Protein AF-A0AA94EXR9-F1 (afdb_monomer_lite)

Foldseek 3Di:
DDWWFQAKDWDDAAWDPVPADPLAETEHEAPIKTWIATDIDPPHDVVLLQAWKWKFKAFPVRPDTPDIDIDGNVDIDIDHHHPVQAPGKIKIAIGRVNDDDPDPPRSHIYIYHYHDDDD

Sequence (119 aa):
MSAGIKKIHYAKGPIFKEKSIPNEMVVIAPDDFILFSIEWLETTLEKEKQRNVVWIWQEDNRKTILKKTVLNSAMLYGIKIPKKLCGFTYFLEASLSGNRNYSKKNYTGLYIRGYCPLV

pLDDT: mean 83.48, std 12.07, range [44.62, 94.19]

Organism: NCBI:txid996

Radius of gyration: 14.23 Å; chains: 1; bounding box: 34×28×40 Å

Structure (mmCIF, N/CA/C/O backbone):
data_AF-A0AA94EXR9-F1
#
_entry.id   AF-A0AA94EXR9-F1
#
loop_
_atom_site.group_PDB
_atom_site.id
_atom_site.type_symbol
_atom_site.label_atom_id
_atom_site.label_alt_id
_atom_site.label_comp_id
_atom_site.label_asym_id
_atom_site.label_entity_id
_atom_site.label_seq_id
_atom_site.pdbx_PDB_ins_code
_atom_site.Cartn_x
_atom_site.Cartn_y
_atom_site.Cartn_z
_atom_site.occupancy
_atom_site.B_iso_or_equiv
_atom_site.auth_seq_id
_atom_site.auth_comp_id
_atom_site.auth_asym_id
_atom_site.auth_atom_id
_atom_site.pdbx_PDB_model_num
ATOM 1 N N . MET A 1 1 ? -11.522 11.559 20.971 1.00 47.25 1 MET A N 1
ATOM 2 C CA . MET A 1 1 ? -10.388 10.652 20.687 1.00 47.25 1 MET A CA 1
ATOM 3 C C . MET A 1 1 ? -10.276 10.493 19.184 1.00 47.25 1 MET A C 1
ATOM 5 O O . MET A 1 1 ? -11.283 10.202 18.551 1.00 47.25 1 MET A O 1
ATOM 9 N N . SER A 1 2 ? -9.100 10.741 18.612 1.00 59.12 2 SER A N 1
ATOM 10 C CA . SER A 1 2 ? -8.879 10.598 17.171 1.00 59.12 2 SER A CA 1
ATOM 11 C C . SER A 1 2 ? -8.783 9.110 16.826 1.00 59.12 2 SER A C 1
ATOM 13 O O . SER A 1 2 ? -7.816 8.450 17.198 1.00 59.12 2 SER A O 1
ATOM 15 N N . ALA A 1 3 ? -9.811 8.569 16.176 1.00 67.06 3 ALA A N 1
ATOM 16 C CA . ALA A 1 3 ? -9.786 7.237 15.577 1.00 67.06 3 ALA A CA 1
ATOM 17 C C . ALA A 1 3 ? -9.347 7.369 14.115 1.00 67.06 3 ALA A C 1
ATOM 19 O O . ALA A 1 3 ? -9.807 8.277 13.417 1.00 67.06 3 ALA A O 1
ATOM 20 N N . GLY A 1 4 ? -8.450 6.502 13.648 1.00 78.81 4 GLY A N 1
ATOM 21 C CA . GLY A 1 4 ? -7.930 6.649 12.295 1.00 78.81 4 GLY A CA 1
ATOM 22 C C . GLY A 1 4 ? -6.872 5.638 11.887 1.00 78.81 4 GLY A C 1
ATOM 23 O O . GLY A 1 4 ? -6.282 4.927 12.703 1.00 78.81 4 GLY A O 1
ATOM 24 N N . ILE A 1 5 ? -6.623 5.617 10.582 1.00 84.06 5 ILE A N 1
ATOM 25 C CA . ILE A 1 5 ? -5.494 4.908 9.989 1.00 84.06 5 ILE A CA 1
ATOM 26 C C . ILE A 1 5 ? -4.229 5.693 10.337 1.00 84.06 5 ILE A C 1
ATOM 28 O O . ILE A 1 5 ? -4.172 6.903 10.129 1.00 84.06 5 ILE A O 1
ATOM 32 N N . LYS A 1 6 ? -3.225 5.003 10.875 1.00 84.50 6 LYS A N 1
ATOM 33 C CA . LYS A 1 6 ? -1.914 5.574 11.190 1.00 84.50 6 LYS A CA 1
ATOM 34 C C . LYS A 1 6 ? -1.052 5.640 9.935 1.00 84.50 6 LYS A C 1
ATOM 36 O O . LYS A 1 6 ? -0.530 6.702 9.614 1.00 84.50 6 LYS A O 1
ATOM 41 N N . LYS A 1 7 ? -0.922 4.515 9.222 1.00 87.31 7 LYS A N 1
ATOM 42 C CA . LYS A 1 7 ? -0.147 4.398 7.974 1.00 87.31 7 LYS A CA 1
ATOM 43 C C . LYS A 1 7 ? -0.480 3.118 7.205 1.00 87.31 7 LYS A C 1
ATOM 45 O O . LYS A 1 7 ? -1.148 2.229 7.728 1.00 87.31 7 LYS A O 1
ATOM 50 N N . ILE A 1 8 ? 0.020 3.026 5.976 1.00 90.12 8 ILE A N 1
ATOM 51 C CA . ILE A 1 8 ? 0.006 1.800 5.169 1.00 90.12 8 ILE A CA 1
ATOM 52 C C . ILE A 1 8 ? 1.303 1.031 5.423 1.00 90.12 8 ILE A C 1
ATOM 54 O O . ILE A 1 8 ? 2.382 1.622 5.481 1.00 90.12 8 ILE A O 1
ATOM 58 N N . HIS A 1 9 ? 1.199 -0.287 5.547 1.00 89.06 9 HIS A N 1
ATOM 59 C CA . HIS A 1 9 ? 2.329 -1.184 5.723 1.00 89.06 9 HIS A CA 1
ATOM 60 C C . HIS A 1 9 ? 2.383 -2.218 4.594 1.00 89.06 9 HIS A C 1
ATOM 62 O O . HIS A 1 9 ? 1.359 -2.716 4.126 1.00 89.06 9 HIS A O 1
ATOM 68 N N . TYR A 1 10 ? 3.594 -2.544 4.145 1.00 90.69 10 TYR A N 1
ATOM 69 C CA . TYR A 1 10 ? 3.812 -3.674 3.246 1.00 90.69 10 TYR A CA 1
ATOM 70 C C . TYR A 1 10 ? 3.594 -4.976 4.027 1.00 90.69 10 TYR A C 1
ATOM 72 O O . TYR A 1 10 ? 4.211 -5.178 5.066 1.00 90.69 10 TYR A O 1
ATOM 80 N N . ALA A 1 11 ? 2.734 -5.860 3.525 1.00 91.31 11 ALA A N 1
ATOM 81 C CA . ALA A 1 11 ? 2.443 -7.134 4.173 1.00 91.31 11 ALA A CA 1
ATOM 82 C C . ALA A 1 11 ? 3.228 -8.291 3.537 1.00 91.31 11 ALA A C 1
ATOM 84 O O . ALA A 1 11 ? 3.896 -9.047 4.242 1.00 91.31 11 ALA A O 1
ATOM 85 N N . LYS A 1 12 ? 3.143 -8.459 2.209 1.00 92.75 12 LYS A N 1
ATOM 86 C CA . LYS A 1 12 ? 3.725 -9.620 1.510 1.00 92.75 12 LYS A CA 1
ATOM 87 C C . LYS A 1 12 ? 3.988 -9.346 0.028 1.00 92.75 12 LYS A C 1
ATOM 89 O O . LYS A 1 12 ? 3.226 -8.623 -0.602 1.00 92.75 12 LYS A O 1
ATOM 94 N N . GLY A 1 13 ? 5.015 -9.981 -0.536 1.00 90.88 13 GLY A N 1
ATOM 95 C CA . GLY A 1 13 ? 5.341 -9.971 -1.965 1.00 90.88 13 GLY A CA 1
ATOM 96 C C . GLY A 1 13 ? 6.804 -9.594 -2.259 1.00 90.88 13 GLY A C 1
ATOM 97 O O . GLY A 1 13 ? 7.530 -9.159 -1.369 1.00 90.88 13 GLY A O 1
ATOM 98 N N . PRO A 1 14 ? 7.281 -9.771 -3.495 1.00 90.38 14 PRO A N 1
ATOM 99 C CA . PRO A 1 14 ? 8.649 -9.407 -3.862 1.00 90.38 14 PRO A CA 1
ATOM 100 C C . PRO A 1 14 ? 8.862 -7.884 -3.898 1.00 90.38 14 PRO A C 1
ATOM 102 O O . PRO A 1 14 ? 8.290 -7.165 -4.720 1.00 90.38 14 PRO A O 1
ATOM 105 N N . ILE A 1 15 ? 9.732 -7.391 -3.012 1.00 91.31 15 ILE A N 1
ATOM 106 C CA . ILE A 1 15 ? 10.124 -5.978 -2.938 1.00 91.31 15 ILE A CA 1
ATOM 107 C C . ILE A 1 15 ? 11.643 -5.817 -2.964 1.00 91.31 15 ILE A C 1
ATOM 109 O O . ILE A 1 15 ? 12.386 -6.643 -2.432 1.00 91.31 15 ILE A O 1
ATOM 113 N N . PHE A 1 16 ? 12.104 -4.698 -3.513 1.00 90.88 16 PHE A N 1
ATOM 114 C CA . PHE A 1 16 ? 13.500 -4.280 -3.470 1.00 90.88 16 PHE A CA 1
ATOM 115 C C . PHE A 1 16 ? 13.730 -3.430 -2.221 1.00 90.88 16 PHE A C 1
ATOM 117 O O . PHE A 1 16 ? 13.635 -2.200 -2.260 1.00 90.88 16 PHE A O 1
ATOM 124 N N . LYS A 1 17 ? 14.018 -4.090 -1.092 1.00 86.44 17 LYS A N 1
ATOM 125 C CA . LYS A 1 17 ? 14.221 -3.420 0.207 1.00 86.44 17 LYS A CA 1
ATOM 126 C C . LYS A 1 17 ? 15.315 -2.352 0.150 1.00 86.44 17 LYS A C 1
ATOM 128 O O . LYS A 1 17 ? 15.111 -1.265 0.664 1.00 86.44 17 LYS A O 1
ATOM 133 N N . GLU A 1 18 ? 16.412 -2.632 -0.547 1.00 89.06 18 GLU A N 1
ATOM 134 C CA . GLU A 1 18 ? 17.564 -1.727 -0.698 1.00 89.06 18 GLU A CA 1
ATOM 135 C C . GLU A 1 18 ? 17.228 -0.410 -1.412 1.00 89.06 18 GLU A C 1
ATOM 137 O O . GLU A 1 18 ? 17.896 0.598 -1.210 1.00 89.06 18 GLU A O 1
ATOM 142 N N . LYS A 1 19 ? 16.190 -0.410 -2.257 1.00 88.00 19 LYS A N 1
ATOM 143 C CA . LYS A 1 19 ? 15.719 0.780 -2.984 1.00 88.00 19 LYS A CA 1
ATOM 144 C C . LYS A 1 19 ? 14.484 1.412 -2.339 1.00 88.00 19 LYS A C 1
ATOM 146 O O . LYS A 1 19 ? 14.019 2.449 -2.806 1.00 88.00 19 LYS A O 1
ATOM 151 N N . SER A 1 20 ? 13.928 0.773 -1.313 1.00 90.12 20 SER A N 1
ATOM 152 C CA . SER A 1 20 ? 12.734 1.232 -0.610 1.00 90.12 20 SER A CA 1
ATOM 153 C C . SER A 1 20 ? 13.120 2.170 0.531 1.00 90.12 20 SER A C 1
ATOM 155 O O . SER A 1 20 ? 14.114 1.951 1.216 1.00 90.12 20 SER A O 1
ATOM 157 N N . ILE A 1 21 ? 12.303 3.194 0.761 1.00 88.19 21 ILE A N 1
ATOM 158 C CA . ILE A 1 21 ? 12.457 4.136 1.868 1.00 88.19 21 ILE A CA 1
ATOM 159 C C . ILE A 1 21 ? 11.407 3.785 2.932 1.00 88.19 21 ILE A C 1
ATOM 161 O O . ILE A 1 21 ? 10.204 3.843 2.645 1.00 88.19 21 ILE A O 1
ATOM 165 N N . PRO A 1 22 ? 11.818 3.407 4.155 1.00 83.19 22 PRO A N 1
ATOM 166 C CA . PRO A 1 22 ? 10.893 3.007 5.209 1.00 83.19 22 PRO A CA 1
ATOM 167 C C . PRO A 1 22 ? 9.788 4.041 5.456 1.00 83.19 22 PRO A C 1
ATOM 169 O O . PRO A 1 22 ? 10.063 5.212 5.685 1.00 83.19 22 PRO A O 1
ATOM 172 N N . ASN A 1 23 ? 8.532 3.583 5.465 1.00 79.06 23 ASN A N 1
ATOM 173 C CA . ASN A 1 23 ? 7.322 4.398 5.678 1.00 79.06 23 ASN A CA 1
ATOM 174 C C . ASN A 1 23 ? 7.066 5.517 4.648 1.00 79.06 23 ASN A C 1
ATOM 176 O O . ASN A 1 23 ? 6.134 6.292 4.841 1.00 79.06 23 ASN A O 1
ATOM 180 N N . GLU A 1 24 ? 7.839 5.594 3.565 1.00 85.69 24 GLU A N 1
ATOM 181 C CA . GLU A 1 24 ? 7.689 6.638 2.547 1.00 85.69 24 GLU A CA 1
ATOM 182 C C . GLU A 1 24 ? 7.488 6.044 1.154 1.00 85.69 24 GLU A C 1
ATOM 184 O O . GLU A 1 24 ? 6.521 6.386 0.471 1.00 85.69 24 GLU A O 1
ATOM 189 N N . MET A 1 25 ? 8.358 5.115 0.747 1.00 90.31 25 MET A N 1
ATOM 190 C CA . MET A 1 25 ? 8.337 4.527 -0.588 1.00 90.31 25 MET A CA 1
ATOM 191 C C . MET A 1 25 ? 8.676 3.039 -0.559 1.00 90.31 25 MET A C 1
ATOM 193 O O . MET A 1 25 ? 9.700 2.632 -0.021 1.00 90.31 25 MET A O 1
ATOM 197 N N . VAL A 1 26 ? 7.867 2.222 -1.227 1.00 92.31 26 VAL A N 1
ATOM 198 C CA . VAL A 1 26 ? 8.160 0.806 -1.460 1.00 92.31 26 VAL A CA 1
ATOM 199 C C . VAL A 1 26 ? 8.435 0.582 -2.938 1.00 92.31 26 VAL A C 1
ATOM 201 O O . VAL A 1 26 ? 7.635 0.936 -3.806 1.00 92.31 26 VAL A O 1
ATOM 204 N N . VAL A 1 27 ? 9.583 -0.025 -3.223 1.00 92.81 27 VAL A N 1
ATOM 205 C CA . VAL A 1 27 ? 9.971 -0.415 -4.575 1.00 92.81 27 VAL A CA 1
ATOM 206 C C . VAL A 1 27 ? 9.624 -1.881 -4.772 1.00 92.81 27 VAL A C 1
ATOM 208 O O . VAL A 1 27 ? 10.142 -2.746 -4.067 1.00 92.81 27 VAL A O 1
ATOM 211 N N . ILE A 1 28 ? 8.734 -2.157 -5.718 1.00 91.62 28 ILE A N 1
ATOM 212 C CA . ILE A 1 28 ? 8.178 -3.490 -5.944 1.00 91.62 28 ILE A CA 1
ATOM 213 C C . ILE A 1 28 ? 8.703 -4.121 -7.231 1.00 91.62 28 ILE A C 1
ATOM 215 O O . ILE A 1 28 ? 9.031 -3.414 -8.190 1.00 91.62 28 ILE A O 1
ATOM 219 N N . ALA A 1 29 ? 8.756 -5.453 -7.249 1.00 88.81 29 ALA A N 1
ATOM 220 C CA . ALA A 1 29 ? 8.993 -6.201 -8.475 1.00 88.81 29 ALA A CA 1
ATOM 221 C C . ALA A 1 29 ? 7.766 -6.150 -9.402 1.00 88.81 29 ALA A C 1
ATOM 223 O O . ALA A 1 29 ? 6.629 -6.063 -8.925 1.00 88.81 29 ALA A O 1
ATOM 224 N N . PRO A 1 30 ? 7.977 -6.154 -10.727 1.00 88.19 30 PRO A N 1
ATOM 225 C CA . PRO A 1 30 ? 6.890 -6.151 -11.691 1.00 88.19 30 PRO A CA 1
ATOM 226 C C . PRO A 1 30 ? 6.221 -7.523 -11.797 1.00 88.19 30 PRO A C 1
ATOM 228 O O . PRO A 1 30 ? 6.804 -8.540 -11.448 1.00 88.19 30 PRO A O 1
ATOM 231 N N . ASP A 1 31 ? 5.017 -7.544 -12.366 1.00 88.56 31 ASP A N 1
ATOM 232 C CA . ASP A 1 31 ? 4.205 -8.731 -12.674 1.00 88.56 31 ASP A CA 1
ATOM 233 C C . ASP A 1 31 ? 3.745 -9.582 -11.474 1.00 88.56 31 ASP A C 1
ATOM 235 O O . ASP A 1 31 ? 2.849 -10.417 -11.639 1.00 88.56 31 ASP A O 1
ATOM 239 N N . ASP A 1 32 ? 4.236 -9.304 -10.271 1.00 88.81 32 ASP A N 1
ATOM 240 C CA . ASP A 1 32 ? 3.824 -9.948 -9.029 1.00 88.81 32 ASP A CA 1
ATOM 241 C C . ASP A 1 32 ? 2.796 -9.128 -8.243 1.00 88.81 32 ASP A C 1
ATOM 243 O O . ASP A 1 32 ? 2.734 -7.898 -8.319 1.00 88.81 32 ASP A O 1
ATOM 247 N N . PHE A 1 33 ? 1.966 -9.830 -7.468 1.00 90.62 33 PHE A N 1
ATOM 248 C CA . PHE A 1 33 ? 1.043 -9.197 -6.532 1.00 90.62 33 PHE A CA 1
ATOM 249 C C . PHE A 1 33 ? 1.745 -8.881 -5.216 1.00 90.62 33 PHE A C 1
ATOM 251 O O . PHE A 1 33 ? 2.232 -9.772 -4.519 1.00 90.62 33 PHE A O 1
ATOM 258 N N . ILE A 1 34 ? 1.716 -7.604 -4.853 1.00 92.88 34 ILE A N 1
ATOM 259 C CA . ILE A 1 34 ? 2.194 -7.100 -3.572 1.00 92.88 34 ILE A CA 1
ATOM 260 C C . ILE A 1 34 ? 1.000 -6.723 -2.719 1.00 92.88 34 ILE A C 1
ATOM 262 O O . ILE A 1 34 ? 0.116 -5.985 -3.154 1.00 92.88 34 ILE A O 1
ATOM 266 N N . LEU A 1 35 ? 0.980 -7.247 -1.504 1.00 94.19 35 LEU A N 1
ATOM 267 C CA . LEU A 1 35 ? -0.096 -7.080 -0.548 1.00 94.19 35 LEU A CA 1
ATOM 268 C C . LEU A 1 35 ? 0.280 -6.024 0.486 1.00 94.19 35 LEU A C 1
ATOM 270 O O . LEU A 1 35 ? 1.378 -6.048 1.047 1.00 94.19 35 LEU A O 1
ATOM 274 N N . PHE A 1 36 ? -0.669 -5.141 0.768 1.00 93.25 36 PHE A N 1
ATOM 275 C CA . PHE A 1 36 ? -0.558 -4.062 1.738 1.00 93.25 36 PHE A CA 1
ATOM 276 C C . PHE A 1 36 ? -1.648 -4.186 2.798 1.00 93.25 36 PHE A C 1
ATOM 278 O O . PHE A 1 36 ? -2.777 -4.586 2.510 1.00 93.25 36 PHE A O 1
ATOM 285 N N . SER A 1 37 ? -1.299 -3.821 4.024 1.00 92.25 37 SER A N 1
ATOM 286 C CA . SER A 1 37 ? -2.210 -3.699 5.157 1.00 92.25 37 SER A CA 1
ATOM 287 C C . SER A 1 37 ? -2.190 -2.270 5.691 1.00 92.25 37 SER A C 1
ATOM 289 O O . SER A 1 37 ? -1.367 -1.442 5.292 1.00 92.25 37 SER A O 1
ATOM 291 N N . ILE A 1 38 ? -3.115 -1.963 6.592 1.00 90.06 38 ILE A N 1
ATOM 292 C CA . ILE A 1 38 ? -3.113 -0.705 7.334 1.00 90.06 38 ILE A CA 1
ATOM 293 C C . ILE A 1 38 ? -2.677 -0.941 8.775 1.00 90.06 38 ILE A C 1
ATOM 295 O O . ILE A 1 38 ? -3.015 -1.950 9.390 1.00 90.06 38 ILE A O 1
ATOM 299 N N . GLU A 1 39 ? -1.953 0.024 9.322 1.00 87.25 39 GLU A N 1
ATOM 300 C CA . GLU A 1 39 ? -1.699 0.129 10.752 1.00 87.25 39 GLU A CA 1
ATOM 301 C C . GLU A 1 39 ? -2.680 1.144 11.340 1.00 87.25 39 GLU A C 1
ATOM 303 O O . GLU A 1 39 ? -2.850 2.247 10.812 1.00 87.25 39 GLU A O 1
ATOM 308 N N . TRP A 1 40 ? -3.336 0.774 12.434 1.00 86.25 40 TRP A N 1
ATOM 309 C CA . TRP A 1 40 ? -4.287 1.628 13.140 1.00 86.25 40 TRP A CA 1
ATOM 310 C C . TRP A 1 40 ? -3.582 2.514 14.165 1.00 86.25 40 TRP A C 1
ATOM 312 O O . TRP A 1 40 ? -2.557 2.131 14.727 1.00 86.25 40 TRP A O 1
ATOM 322 N N . LEU A 1 41 ? -4.144 3.691 14.451 1.00 84.44 41 LEU A N 1
ATOM 323 C CA . LEU A 1 41 ? -3.738 4.446 15.638 1.00 84.44 41 LEU A CA 1
ATOM 324 C C . LEU A 1 41 ? -4.115 3.647 16.890 1.00 84.44 41 LEU A C 1
ATOM 326 O O . LEU A 1 41 ? -5.204 3.076 16.938 1.00 84.44 41 LEU A O 1
ATOM 330 N N . GLU A 1 42 ? -3.256 3.646 17.909 1.00 82.19 42 GLU A N 1
ATOM 331 C CA . GLU A 1 42 ? -3.474 2.915 19.172 1.00 82.19 42 GLU A CA 1
ATOM 332 C C . GLU A 1 42 ? -4.774 3.330 19.875 1.00 82.19 42 GLU A C 1
ATOM 334 O O . GLU A 1 42 ? -5.440 2.519 20.507 1.00 82.19 42 GLU A O 1
ATOM 339 N N . THR A 1 43 ? -5.193 4.580 19.679 1.00 82.06 43 THR A N 1
ATOM 340 C CA . THR A 1 43 ? -6.445 5.148 20.195 1.00 82.06 43 THR A CA 1
ATOM 341 C C . THR A 1 43 ? -7.695 4.714 19.422 1.00 82.06 43 THR A C 1
ATOM 343 O O . THR A 1 43 ? -8.800 5.159 19.739 1.00 82.06 43 THR A O 1
ATOM 346 N N . THR A 1 44 ? -7.554 3.890 18.379 1.00 81.06 44 THR A N 1
ATOM 347 C CA . THR A 1 44 ? -8.672 3.449 17.537 1.00 81.06 44 THR A CA 1
ATOM 348 C C . THR A 1 44 ? -9.394 2.268 18.175 1.00 81.06 44 THR A C 1
ATOM 350 O O . THR A 1 44 ? -8.819 1.197 18.358 1.00 81.06 44 THR A O 1
ATOM 353 N N . LEU A 1 45 ? -10.683 2.454 18.460 1.00 83.44 45 LEU A N 1
ATOM 354 C CA . LEU A 1 45 ? -11.563 1.421 19.012 1.00 83.44 45 LEU A CA 1
ATOM 355 C C . LEU A 1 45 ? -11.737 0.243 18.042 1.00 83.44 45 LEU A C 1
ATOM 357 O O . LEU A 1 45 ? -11.864 0.445 16.837 1.00 83.44 45 LEU A O 1
ATOM 361 N N . GLU A 1 46 ? -11.867 -0.975 18.571 1.00 82.31 46 GLU A N 1
ATOM 362 C CA . GLU A 1 46 ? -12.088 -2.199 17.778 1.00 82.31 46 GLU A CA 1
ATOM 363 C C . GLU A 1 46 ? -13.290 -2.097 16.824 1.00 82.31 46 GLU A C 1
ATOM 365 O O . GLU A 1 46 ? -13.205 -2.506 15.670 1.00 82.31 46 GLU A O 1
ATOM 370 N N . LYS A 1 47 ? -14.383 -1.447 17.245 1.00 81.00 47 LYS A N 1
ATOM 371 C CA . LYS A 1 47 ? -15.547 -1.197 16.372 1.00 81.00 47 LYS A CA 1
ATOM 372 C C . LYS A 1 47 ? -15.211 -0.360 15.130 1.00 81.00 47 LYS A C 1
ATOM 374 O O . LYS A 1 47 ? -15.801 -0.552 14.074 1.00 81.00 47 LYS A O 1
ATOM 379 N N . GLU A 1 48 ? -14.262 0.569 15.242 1.00 77.12 48 GLU A N 1
ATOM 380 C CA . GLU A 1 48 ? -13.804 1.383 14.112 1.00 77.12 48 GLU A CA 1
ATOM 381 C C . GLU A 1 48 ? -12.906 0.557 13.194 1.00 77.12 48 GLU A C 1
ATOM 383 O O . GLU A 1 48 ? -12.955 0.719 11.975 1.00 77.12 48 GLU A O 1
ATOM 388 N N . LYS A 1 49 ? -12.155 -0.392 13.769 1.00 81.19 49 LYS A N 1
ATOM 389 C CA . LYS A 1 49 ? -11.331 -1.331 13.012 1.00 81.19 49 LYS A CA 1
ATOM 390 C C . LYS A 1 49 ? -12.137 -2.325 12.191 1.00 81.19 49 LYS A C 1
ATOM 392 O O . LYS A 1 49 ? -11.533 -2.984 11.363 1.00 81.19 49 LYS A O 1
ATOM 397 N N . GLN A 1 50 ? -13.452 -2.435 12.371 1.00 83.38 50 GLN A N 1
ATOM 398 C CA . GLN A 1 50 ? -14.329 -3.273 11.540 1.00 83.38 50 GLN A CA 1
ATOM 399 C C . GLN A 1 50 ? -14.909 -2.529 10.329 1.00 83.38 50 GLN A C 1
ATOM 401 O O . GLN A 1 50 ? -15.604 -3.124 9.505 1.00 83.38 50 GLN A O 1
ATOM 406 N N . ARG A 1 51 ? -14.660 -1.218 10.217 1.00 84.38 51 ARG A N 1
ATOM 407 C CA . ARG A 1 51 ? -15.171 -0.413 9.107 1.00 84.38 51 ARG A CA 1
ATOM 408 C C . ARG A 1 51 ? -14.414 -0.700 7.817 1.00 84.38 51 ARG A C 1
ATOM 410 O O . ARG A 1 51 ? -13.245 -1.081 7.813 1.00 84.38 51 ARG A O 1
ATOM 417 N N . ASN A 1 52 ? -15.088 -0.437 6.704 1.00 88.94 52 ASN A N 1
ATOM 418 C CA . ASN A 1 52 ? -14.462 -0.503 5.395 1.00 88.94 52 ASN A CA 1
ATOM 419 C C . ASN A 1 52 ? -13.417 0.607 5.222 1.00 88.94 52 ASN A C 1
ATOM 421 O O . ASN A 1 52 ? -13.596 1.742 5.664 1.00 88.94 52 ASN A O 1
ATOM 425 N N . VAL A 1 53 ? -12.344 0.263 4.523 1.00 89.06 53 VAL A N 1
ATOM 426 C CA . VAL A 1 53 ? -11.238 1.135 4.152 1.00 89.06 53 VAL A CA 1
ATOM 427 C C . VAL A 1 53 ? -11.309 1.389 2.659 1.00 89.06 53 VAL A C 1
ATOM 429 O O . VAL A 1 53 ? -11.417 0.475 1.838 1.00 89.06 53 VAL A O 1
ATOM 432 N N . VAL A 1 54 ? -11.232 2.661 2.302 1.00 90.75 54 VAL A N 1
ATOM 433 C CA . VAL A 1 54 ? -11.183 3.118 0.924 1.00 90.75 54 VAL A CA 1
ATOM 434 C C . VAL A 1 54 ? -9.723 3.254 0.515 1.00 90.75 54 VAL A C 1
ATOM 436 O O . VAL A 1 54 ? -9.011 4.137 0.991 1.00 90.75 54 VAL A O 1
ATOM 439 N N . TRP A 1 55 ? -9.298 2.383 -0.387 1.00 91.62 55 TRP A N 1
ATOM 440 C CA . TRP A 1 55 ? -7.990 2.396 -1.023 1.00 91.62 55 TRP A CA 1
ATOM 441 C C . TRP A 1 55 ? -8.052 3.210 -2.309 1.00 91.62 55 TRP A C 1
ATOM 443 O O . TRP A 1 55 ? -8.888 2.960 -3.182 1.00 91.62 55 TRP A O 1
ATOM 453 N N . ILE A 1 56 ? -7.167 4.189 -2.430 1.00 90.94 56 ILE A N 1
ATOM 454 C CA . ILE A 1 56 ? -7.115 5.120 -3.549 1.00 90.94 56 ILE A CA 1
ATOM 455 C C . ILE A 1 56 ? -5.727 5.024 -4.177 1.00 90.94 56 ILE A C 1
ATOM 457 O O . ILE A 1 56 ? -4.730 5.432 -3.587 1.00 90.94 56 ILE A O 1
ATOM 461 N N . TRP A 1 57 ? -5.673 4.471 -5.381 1.00 91.38 57 TRP A N 1
ATOM 462 C CA . TRP A 1 57 ? -4.478 4.380 -6.207 1.00 91.38 57 TRP A CA 1
ATOM 463 C C . TRP A 1 57 ? -4.419 5.574 -7.148 1.00 91.38 57 TRP A C 1
ATOM 465 O O . TRP A 1 57 ? -5.379 5.841 -7.877 1.00 91.38 57 TRP A O 1
ATOM 475 N N . GLN A 1 58 ? -3.315 6.308 -7.108 1.00 91.12 58 GLN A N 1
ATOM 476 C CA . GLN A 1 58 ? -3.170 7.603 -7.762 1.00 91.12 58 GLN A CA 1
ATOM 477 C C . GLN A 1 58 ? -1.831 7.689 -8.492 1.00 91.12 58 GLN A C 1
ATOM 479 O O . GLN A 1 58 ? -0.892 6.949 -8.192 1.00 91.12 58 GLN A O 1
ATOM 484 N N . GLU A 1 59 ? -1.742 8.618 -9.437 1.00 89.25 59 GLU A N 1
ATOM 485 C CA . GLU A 1 59 ? -0.453 9.047 -9.986 1.00 89.25 59 GLU A CA 1
ATOM 486 C C . GLU A 1 59 ? 0.406 9.724 -8.905 1.00 89.25 59 GLU A C 1
ATOM 488 O O . GLU A 1 59 ? -0.099 10.166 -7.867 1.00 89.25 59 GLU A O 1
ATOM 493 N N . ASP A 1 60 ? 1.710 9.826 -9.153 1.00 85.31 60 ASP A N 1
ATOM 494 C CA . ASP A 1 60 ? 2.686 10.484 -8.274 1.00 85.31 60 ASP A CA 1
ATOM 495 C C . ASP A 1 60 ? 2.266 11.904 -7.850 1.00 85.31 60 ASP A C 1
ATOM 497 O O . ASP A 1 60 ? 2.430 12.297 -6.691 1.00 85.31 60 ASP A O 1
ATOM 501 N N . ASN A 1 61 ? 1.659 12.645 -8.779 1.00 82.00 61 ASN A N 1
ATOM 502 C CA . ASN A 1 61 ? 1.173 14.008 -8.608 1.00 82.00 61 ASN A CA 1
ATOM 503 C C . ASN A 1 61 ? -0.110 14.109 -7.754 1.00 82.00 61 ASN A C 1
ATOM 505 O O . ASN A 1 61 ? -0.539 15.220 -7.433 1.00 82.00 61 ASN A O 1
ATOM 509 N N . ARG A 1 62 ? -0.733 12.972 -7.398 1.00 82.69 62 ARG A N 1
ATOM 510 C CA . ARG A 1 62 ? -1.993 12.842 -6.637 1.00 82.69 62 ARG A CA 1
ATOM 511 C C . ARG A 1 62 ? -3.209 13.555 -7.254 1.00 82.69 62 ARG A C 1
ATOM 513 O O . ARG A 1 62 ? -4.251 13.671 -6.609 1.00 82.69 62 ARG A O 1
ATOM 520 N N . LYS A 1 63 ? -3.113 14.029 -8.498 1.00 80.31 63 LYS A N 1
ATOM 521 C CA . LYS A 1 63 ? -4.204 14.708 -9.217 1.00 80.31 63 LYS A CA 1
ATOM 522 C C . LYS A 1 63 ? -5.176 13.685 -9.789 1.00 80.31 63 LYS A C 1
ATOM 524 O O . LYS A 1 63 ? -6.387 13.793 -9.573 1.00 80.31 63 LYS A O 1
ATOM 529 N N . THR A 1 64 ? -4.646 12.632 -10.399 1.00 85.69 64 THR A N 1
ATOM 530 C CA . THR A 1 64 ? -5.430 11.588 -11.066 1.00 85.69 64 THR A CA 1
ATOM 531 C C . THR A 1 64 ? -5.638 10.386 -10.144 1.00 85.69 64 THR A C 1
ATOM 53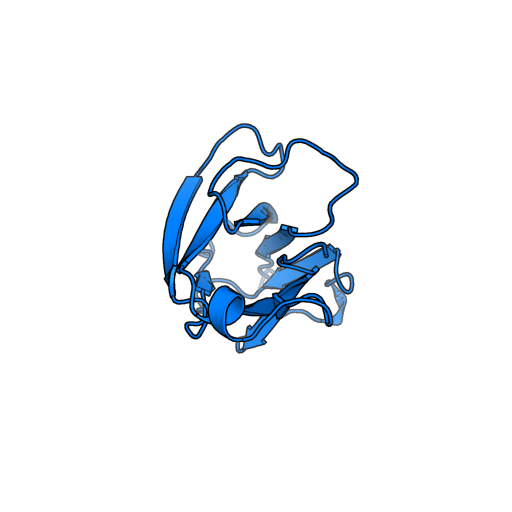3 O O . THR A 1 64 ? -4.674 9.815 -9.633 1.00 85.69 64 THR A O 1
ATOM 536 N N . ILE A 1 65 ? -6.898 9.985 -9.923 1.00 88.56 65 ILE A N 1
ATOM 537 C CA . ILE A 1 65 ? -7.217 8.665 -9.357 1.00 88.56 65 ILE A CA 1
ATOM 538 C C . ILE A 1 65 ? -7.172 7.661 -10.500 1.00 88.56 65 ILE A C 1
ATOM 540 O O . ILE A 1 65 ? -7.957 7.755 -11.438 1.00 88.56 65 ILE A O 1
ATOM 544 N N . LEU A 1 66 ? -6.291 6.678 -10.380 1.00 89.94 66 LEU A N 1
ATOM 545 C CA . LEU A 1 66 ? -6.210 5.544 -11.292 1.00 89.94 66 LEU A CA 1
ATOM 546 C C . LEU A 1 66 ? -7.217 4.458 -10.906 1.00 89.94 66 LEU A C 1
ATOM 548 O O . LEU A 1 66 ? -7.834 3.838 -11.766 1.00 89.94 66 LEU A O 1
ATOM 552 N N . LYS A 1 67 ? -7.384 4.210 -9.601 1.00 91.44 67 LYS A N 1
ATOM 553 C CA . LYS A 1 67 ? -8.337 3.220 -9.087 1.00 91.44 67 LYS A CA 1
ATOM 554 C C . LYS A 1 67 ? -8.794 3.573 -7.679 1.00 91.44 67 LYS A C 1
ATOM 556 O O . LYS A 1 67 ? -7.997 4.000 -6.850 1.00 91.44 67 LYS A O 1
ATOM 561 N N . LYS A 1 68 ? -10.070 3.334 -7.386 1.00 91.50 68 LYS A N 1
ATOM 562 C CA . LYS A 1 68 ? -10.642 3.432 -6.040 1.00 91.50 68 LYS A CA 1
ATOM 563 C C . LYS A 1 68 ? -11.297 2.102 -5.693 1.00 91.50 68 LYS A C 1
ATOM 565 O O . LYS A 1 68 ? -12.095 1.597 -6.475 1.00 91.50 68 LYS A O 1
ATOM 570 N N . THR A 1 69 ? -10.945 1.535 -4.547 1.00 91.94 69 THR A N 1
ATOM 571 C CA . THR A 1 69 ? -11.455 0.237 -4.091 1.00 91.94 69 THR A CA 1
ATOM 572 C C . THR A 1 69 ? -11.868 0.348 -2.636 1.00 91.94 69 THR A C 1
ATOM 574 O O . THR A 1 69 ? -11.164 0.961 -1.842 1.00 91.94 69 THR A O 1
ATOM 577 N N . VAL A 1 70 ? -12.998 -0.248 -2.274 1.00 91.31 70 VAL A N 1
ATOM 578 C CA . VAL A 1 70 ? -13.446 -0.335 -0.883 1.00 91.31 70 VAL A CA 1
ATOM 579 C C . VAL A 1 70 ? -13.250 -1.773 -0.432 1.00 91.31 70 VAL A C 1
ATOM 581 O O . VAL A 1 70 ? -13.793 -2.682 -1.052 1.00 91.31 70 VAL A O 1
ATOM 584 N N . LEU A 1 71 ? -12.450 -1.977 0.609 1.00 90.56 71 LEU A N 1
ATOM 585 C CA . LEU A 1 71 ? -12.213 -3.289 1.204 1.00 90.56 71 LEU A CA 1
ATOM 586 C C . LEU A 1 71 ? -12.545 -3.249 2.686 1.00 90.56 71 LEU A C 1
ATOM 588 O O . LEU A 1 71 ? -12.409 -2.209 3.326 1.00 90.56 71 LEU A O 1
ATOM 592 N N . ASN A 1 72 ? -12.929 -4.392 3.245 1.00 88.88 72 ASN A N 1
ATOM 593 C CA . ASN A 1 72 ? -12.939 -4.536 4.692 1.00 88.88 72 ASN A CA 1
ATOM 594 C C . ASN A 1 72 ? -11.505 -4.314 5.208 1.00 88.88 72 ASN A C 1
ATOM 596 O O . ASN A 1 72 ? -10.542 -4.772 4.595 1.00 88.88 72 ASN A O 1
ATOM 600 N N . SER A 1 73 ? -11.359 -3.601 6.315 1.00 84.75 73 SER A N 1
ATOM 601 C CA . SER A 1 73 ? -10.080 -3.355 6.984 1.00 84.75 73 SER A CA 1
ATOM 602 C C . SER A 1 73 ? -9.257 -4.603 7.312 1.00 84.75 73 SER A C 1
ATOM 604 O O . SER A 1 73 ? -8.034 -4.508 7.404 1.00 84.75 73 SER A O 1
ATOM 606 N N . ALA A 1 74 ? -9.905 -5.753 7.510 1.00 85.31 74 ALA A N 1
ATOM 607 C CA . ALA A 1 74 ? -9.237 -7.028 7.754 1.00 85.31 74 ALA A CA 1
ATOM 608 C C . ALA A 1 74 ? -8.610 -7.628 6.481 1.00 85.31 74 ALA A C 1
ATOM 610 O O . ALA A 1 74 ? -7.795 -8.547 6.565 1.00 85.31 74 ALA A O 1
ATOM 611 N N . MET A 1 75 ? -8.987 -7.136 5.297 1.00 90.31 75 MET A N 1
ATOM 612 C CA . MET A 1 75 ? -8.477 -7.620 4.017 1.00 90.31 75 MET A CA 1
ATOM 613 C C . MET A 1 75 ? -7.210 -6.876 3.593 1.00 90.31 75 MET A C 1
ATOM 615 O O . MET A 1 75 ? -7.051 -5.676 3.815 1.00 90.31 75 MET A O 1
ATOM 619 N N . LEU A 1 76 ? -6.324 -7.601 2.911 1.00 92.75 76 LEU A N 1
ATOM 620 C CA . LEU A 1 76 ? -5.123 -7.035 2.307 1.00 92.75 76 LEU A CA 1
ATOM 621 C C . LEU A 1 76 ? -5.444 -6.424 0.941 1.00 92.75 76 LEU A C 1
ATOM 623 O O . LEU A 1 76 ? -6.175 -7.010 0.141 1.00 92.75 76 LEU A O 1
ATOM 627 N N . TYR A 1 77 ? -4.850 -5.270 0.648 1.00 93.12 77 TYR A N 1
ATOM 628 C CA . TYR A 1 77 ? -4.957 -4.632 -0.658 1.00 93.12 77 TYR A CA 1
ATOM 629 C C . TYR A 1 77 ? -3.811 -5.067 -1.568 1.00 93.12 77 TYR A C 1
ATOM 631 O O . TYR A 1 77 ? -2.643 -4.893 -1.230 1.00 93.12 77 TYR A O 1
ATOM 639 N N . GLY A 1 78 ? -4.148 -5.639 -2.724 1.00 92.94 78 GLY A N 1
ATOM 640 C CA . GLY A 1 78 ? -3.179 -6.130 -3.700 1.00 92.94 78 GLY A CA 1
ATOM 641 C C . GLY A 1 78 ? -2.908 -5.135 -4.825 1.00 92.94 78 GLY A C 1
ATOM 6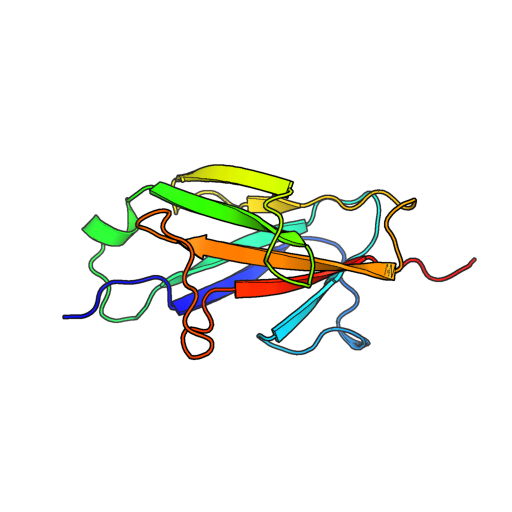42 O O . GLY A 1 78 ? -3.839 -4.677 -5.489 1.00 92.94 78 GLY A O 1
ATOM 643 N N . ILE A 1 79 ? -1.633 -4.860 -5.093 1.00 91.50 79 ILE A N 1
ATOM 644 C CA . ILE A 1 79 ? -1.172 -4.099 -6.258 1.00 91.50 79 ILE A CA 1
ATOM 645 C C . ILE A 1 79 ? -0.277 -4.982 -7.108 1.00 91.50 79 ILE A C 1
ATOM 647 O O . ILE A 1 79 ? 0.609 -5.662 -6.598 1.00 91.50 79 ILE A O 1
ATOM 651 N N . LYS A 1 80 ? -0.488 -4.914 -8.419 1.00 91.38 80 LYS A N 1
ATOM 652 C CA . LYS A 1 80 ? 0.388 -5.496 -9.428 1.00 91.38 80 LYS A CA 1
ATOM 653 C C . LYS A 1 80 ? 0.726 -4.416 -10.444 1.00 91.38 80 LYS A C 1
ATOM 655 O O . LYS A 1 80 ? -0.179 -3.825 -11.033 1.00 91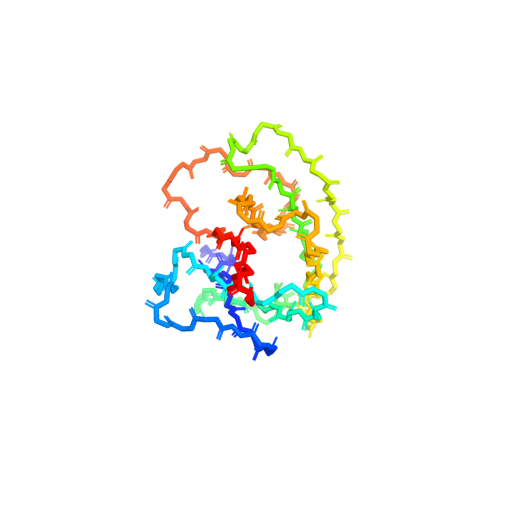.38 80 LYS A O 1
ATOM 660 N N . ILE A 1 81 ? 2.017 -4.163 -10.637 1.00 89.56 81 ILE A N 1
ATOM 661 C CA . ILE A 1 81 ? 2.511 -3.248 -11.668 1.00 89.56 81 ILE A CA 1
ATOM 662 C C . ILE A 1 81 ? 3.059 -4.105 -12.814 1.00 89.56 81 ILE A C 1
ATOM 664 O O . ILE A 1 81 ? 3.994 -4.873 -12.590 1.00 89.56 81 ILE A O 1
ATOM 668 N N . PRO A 1 82 ? 2.491 -4.031 -14.029 1.00 89.38 82 PRO A N 1
ATOM 669 C CA . PRO A 1 82 ? 3.033 -4.752 -15.174 1.00 89.38 82 PRO A CA 1
ATOM 670 C C . PRO A 1 82 ? 4.406 -4.189 -15.563 1.00 89.38 82 PRO A C 1
ATOM 672 O O . PRO A 1 82 ? 4.637 -2.988 -15.423 1.00 89.38 82 PRO A O 1
ATOM 675 N N . LYS A 1 83 ? 5.288 -5.013 -16.145 1.00 87.25 83 LYS A N 1
ATOM 676 C CA . LYS A 1 83 ? 6.636 -4.580 -16.596 1.00 87.25 83 LYS A CA 1
ATOM 677 C C . LYS A 1 83 ? 6.650 -3.302 -17.441 1.00 87.25 83 LYS A C 1
ATOM 679 O O . LYS A 1 83 ? 7.557 -2.489 -17.307 1.00 87.25 83 LYS A O 1
ATOM 684 N N . LYS A 1 84 ? 5.625 -3.090 -18.273 1.00 87.00 84 LYS A N 1
ATOM 685 C CA . LYS A 1 84 ? 5.479 -1.887 -19.120 1.00 87.00 84 LYS A CA 1
ATOM 686 C C . LYS A 1 84 ? 5.395 -0.577 -18.323 1.00 87.00 84 LYS A C 1
ATOM 688 O O . LYS A 1 84 ? 5.628 0.484 -18.882 1.00 87.00 84 LYS A O 1
ATOM 693 N N . LEU A 1 85 ? 5.037 -0.661 -17.042 1.00 86.69 85 LEU A N 1
ATOM 694 C CA . LEU A 1 85 ? 4.894 0.464 -16.119 1.00 86.69 85 LEU A CA 1
ATOM 695 C C . LEU A 1 85 ? 6.023 0.502 -15.070 1.00 86.69 85 LEU A C 1
ATOM 697 O O . LEU A 1 85 ? 5.933 1.226 -14.079 1.00 86.69 85 LEU A O 1
ATOM 701 N N . CYS A 1 86 ? 7.109 -0.251 -15.276 1.00 86.38 86 CYS A N 1
ATOM 702 C CA . CYS A 1 86 ? 8.336 -0.081 -14.502 1.00 86.38 86 CYS A CA 1
ATOM 703 C C . CYS A 1 86 ? 8.921 1.323 -14.697 1.00 86.38 86 CYS A C 1
ATOM 705 O O . CYS A 1 86 ? 8.892 1.879 -15.789 1.00 86.38 86 CYS A O 1
ATOM 707 N N . GLY A 1 87 ? 9.476 1.895 -13.629 1.00 84.31 87 GLY A N 1
ATOM 708 C CA . GLY A 1 87 ? 10.023 3.251 -13.613 1.00 84.31 87 GLY A CA 1
ATOM 709 C C . GLY A 1 87 ? 9.021 4.314 -13.164 1.00 84.31 87 GLY A C 1
ATOM 710 O O . GLY A 1 87 ? 9.455 5.319 -12.599 1.00 84.31 87 GLY A O 1
ATOM 711 N N . PHE A 1 88 ? 7.716 4.059 -13.314 1.00 87.44 88 PHE A N 1
ATOM 712 C CA . PHE A 1 88 ? 6.663 4.944 -12.825 1.00 87.44 88 PHE A CA 1
ATOM 713 C C . PHE A 1 88 ? 6.490 4.830 -11.310 1.00 87.44 88 PHE A C 1
ATOM 715 O O . PHE A 1 88 ? 6.592 3.748 -10.718 1.00 87.44 88 PHE A O 1
ATOM 722 N N . THR A 1 89 ? 6.205 5.976 -10.700 1.00 90.75 89 THR A N 1
ATOM 723 C CA . THR A 1 89 ? 5.866 6.095 -9.286 1.00 90.75 89 THR A CA 1
ATOM 724 C C . THR A 1 89 ? 4.375 6.366 -9.165 1.00 90.75 89 THR A C 1
ATOM 726 O O . THR A 1 89 ? 3.806 7.171 -9.896 1.00 90.75 89 THR A O 1
ATOM 729 N N . TYR A 1 90 ? 3.751 5.698 -8.212 1.00 92.12 90 TYR A N 1
ATOM 730 C CA . TYR A 1 90 ? 2.342 5.823 -7.893 1.00 92.12 90 TYR A CA 1
ATOM 731 C C . TYR A 1 90 ? 2.186 6.166 -6.420 1.00 92.12 90 TYR A C 1
ATOM 733 O O . TYR A 1 90 ? 3.081 5.917 -5.610 1.00 92.12 90 TYR A O 1
ATOM 741 N N . PHE A 1 91 ? 1.036 6.721 -6.063 1.00 91.56 91 PHE A N 1
ATOM 742 C CA . PHE A 1 91 ? 0.701 7.033 -4.685 1.00 91.56 91 PHE A CA 1
ATOM 743 C C . PHE A 1 91 ? -0.506 6.208 -4.244 1.00 91.56 91 PHE A C 1
ATOM 745 O O . PHE A 1 91 ? -1.589 6.303 -4.825 1.00 91.56 91 PHE A O 1
ATOM 752 N N . LEU A 1 92 ? -0.313 5.387 -3.214 1.00 91.81 92 LEU A N 1
ATOM 753 C CA . LEU A 1 92 ? -1.384 4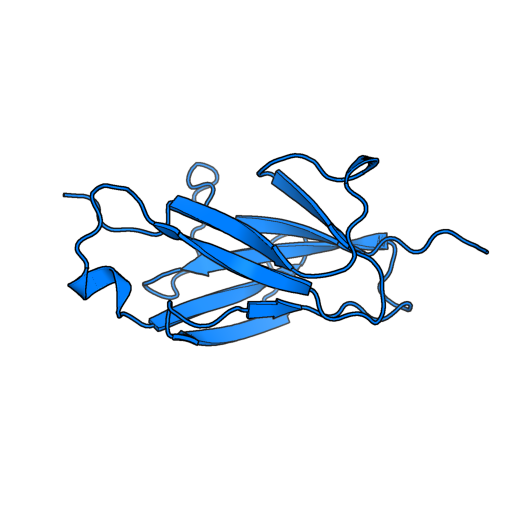.645 -2.566 1.00 91.81 92 LEU A CA 1
ATOM 754 C C . LEU A 1 92 ? -1.832 5.388 -1.316 1.00 91.81 92 LEU A C 1
ATOM 756 O O . LEU A 1 92 ? -1.017 5.705 -0.458 1.00 91.81 92 LEU A O 1
ATOM 760 N N . GLU A 1 93 ? -3.131 5.613 -1.184 1.00 89.94 93 GLU A N 1
ATOM 761 C CA . GLU A 1 93 ? -3.740 6.246 -0.017 1.00 89.94 93 GLU A CA 1
ATOM 762 C C . GLU A 1 93 ? -4.818 5.331 0.568 1.00 89.94 93 GLU A C 1
ATOM 764 O O . GLU A 1 93 ? -5.587 4.716 -0.173 1.00 89.94 93 GLU A O 1
ATOM 769 N N . ALA A 1 94 ? -4.885 5.254 1.896 1.00 88.69 94 ALA A N 1
ATOM 770 C CA . ALA A 1 94 ? -5.932 4.546 2.620 1.00 88.69 94 ALA A CA 1
ATOM 771 C C . ALA A 1 94 ? -6.721 5.543 3.479 1.00 88.69 94 ALA A C 1
ATOM 773 O O . ALA A 1 94 ? -6.140 6.336 4.222 1.00 88.69 94 ALA A O 1
ATOM 774 N N . SER A 1 95 ? -8.051 5.514 3.368 1.00 84.69 95 SER A N 1
ATOM 775 C CA . SER A 1 95 ? -8.951 6.461 4.035 1.00 84.69 95 SER A CA 1
ATOM 776 C C . SER A 1 95 ? -10.191 5.759 4.587 1.00 84.69 95 SER A C 1
ATOM 778 O O . SER A 1 95 ? -10.735 4.862 3.949 1.00 84.69 95 SER A O 1
ATOM 780 N N . LEU A 1 96 ? -10.670 6.184 5.759 1.00 80.44 96 LEU A N 1
ATOM 781 C CA . LEU A 1 96 ? -11.918 5.672 6.352 1.00 80.44 96 LEU A CA 1
ATOM 782 C C . LEU A 1 96 ? -13.161 6.400 5.832 1.00 80.44 96 LEU A C 1
ATOM 784 O O . LEU A 1 96 ? -14.232 5.812 5.750 1.00 80.44 96 LEU A O 1
ATOM 788 N N . SER A 1 97 ? -13.034 7.682 5.485 1.00 71.12 97 SER A N 1
ATOM 789 C CA . SER A 1 97 ? -14.137 8.486 4.943 1.00 71.12 97 SER A CA 1
ATOM 790 C C . SER A 1 97 ? -14.192 8.448 3.417 1.00 71.12 97 SER A C 1
ATOM 792 O O . SER A 1 97 ? -15.190 8.844 2.823 1.00 71.12 97 SER A O 1
ATOM 794 N N . GLY A 1 98 ? -13.113 8.009 2.760 1.00 60.69 98 GLY A N 1
ATOM 795 C CA . GLY A 1 98 ? -12.993 8.031 1.304 1.00 60.69 98 GLY A CA 1
ATOM 796 C C . GLY A 1 98 ? -12.806 9.429 0.710 1.00 60.69 98 GLY A C 1
ATOM 797 O O . GLY A 1 98 ? -12.751 9.545 -0.520 1.00 60.69 98 GLY A O 1
ATOM 798 N N . ASN A 1 99 ? -12.681 10.455 1.560 1.00 64.00 99 ASN A N 1
ATOM 799 C CA . ASN A 1 99 ? -12.258 11.793 1.171 1.00 64.00 99 ASN A CA 1
ATOM 800 C C . ASN A 1 99 ? -10.738 11.805 1.000 1.00 64.00 99 ASN A C 1
ATOM 802 O O . ASN A 1 99 ? -10.014 11.316 1.871 1.00 64.00 99 ASN A O 1
ATOM 806 N N . ARG A 1 100 ? -10.279 12.371 -0.124 1.00 57.34 100 ARG A N 1
ATOM 807 C CA . ARG A 1 100 ? -8.858 12.614 -0.398 1.00 57.34 100 ARG A CA 1
ATOM 808 C C . ARG A 1 100 ? -8.292 13.526 0.677 1.00 57.34 100 ARG A C 1
ATOM 810 O O . ARG A 1 100 ? -8.780 14.642 0.871 1.00 57.34 100 ARG A O 1
ATOM 817 N N . ASN A 1 101 ? -7.252 13.066 1.353 1.00 56.72 101 ASN A N 1
ATOM 818 C CA . ASN A 1 101 ? -6.563 13.880 2.330 1.00 56.72 101 ASN A CA 1
ATOM 819 C C . ASN A 1 101 ? -5.544 14.768 1.603 1.00 56.72 101 ASN A C 1
ATOM 821 O O . ASN A 1 101 ? -4.406 14.380 1.359 1.00 56.72 101 ASN A O 1
ATOM 825 N N . TYR A 1 102 ? -5.952 15.988 1.243 1.00 48.88 102 TYR A N 1
ATOM 826 C CA . TYR A 1 102 ? -5.055 16.985 0.636 1.00 48.88 102 TYR A CA 1
ATOM 827 C C . TYR A 1 102 ? -4.007 17.532 1.621 1.00 48.88 102 TYR A C 1
ATOM 829 O O . TYR A 1 102 ? -3.099 18.269 1.230 1.00 48.88 102 TYR A O 1
ATOM 837 N N . SER A 1 103 ? -4.111 17.186 2.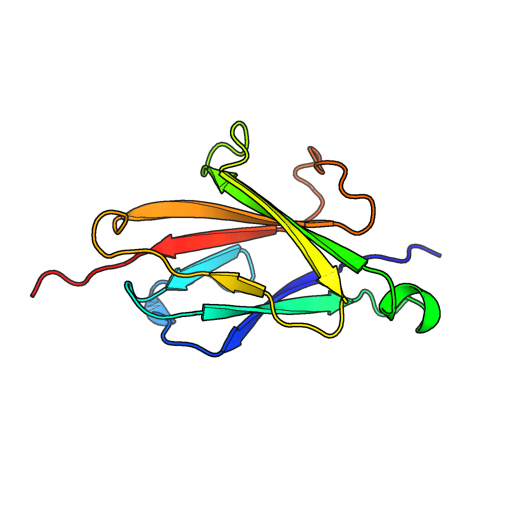908 1.00 47.47 103 SER A N 1
ATOM 838 C CA . SER A 1 103 ? -3.172 17.642 3.923 1.00 47.47 103 SER A CA 1
ATOM 839 C C . SER A 1 103 ? -1.859 16.865 3.823 1.00 47.47 103 SER A C 1
ATOM 8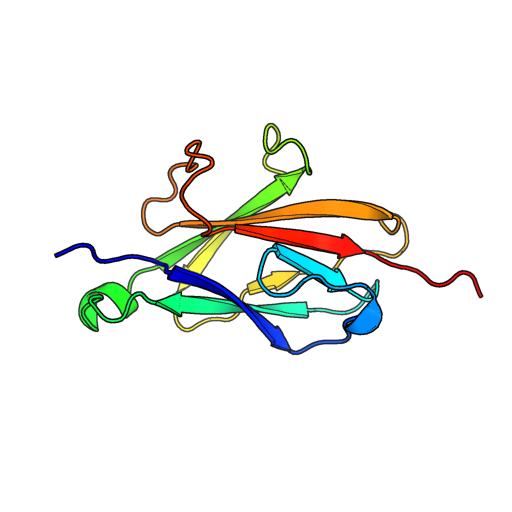41 O O . SER A 1 103 ? -1.773 15.709 4.234 1.00 47.47 103 SER A O 1
ATOM 843 N N . LYS A 1 104 ? -0.798 17.533 3.347 1.00 47.47 104 LYS A N 1
ATOM 844 C CA . LYS A 1 104 ? 0.590 17.021 3.310 1.00 47.47 104 LYS A CA 1
ATOM 845 C C . LYS A 1 104 ? 1.116 16.514 4.669 1.00 47.47 104 LYS A C 1
ATOM 847 O O . LYS A 1 104 ? 2.169 15.892 4.700 1.00 47.47 104 LYS A O 1
ATOM 852 N N . LYS A 1 105 ? 0.419 16.796 5.777 1.00 44.62 105 LYS A N 1
ATOM 853 C CA . LYS A 1 105 ? 0.815 16.443 7.151 1.00 44.62 105 LYS A CA 1
ATOM 854 C C . LYS A 1 105 ? 0.296 15.082 7.636 1.00 44.62 105 LYS A C 1
ATOM 856 O O . LYS A 1 105 ? 0.760 14.614 8.669 1.00 44.62 105 LYS A O 1
ATOM 861 N N . ASN A 1 106 ? -0.642 14.451 6.925 1.00 51.41 106 ASN A N 1
ATOM 862 C CA . ASN A 1 106 ? -1.187 13.146 7.304 1.00 51.41 106 ASN A CA 1
ATOM 863 C C . ASN A 1 106 ? -0.576 12.043 6.426 1.00 51.41 106 ASN A C 1
ATOM 865 O O . ASN A 1 106 ? -0.943 11.869 5.267 1.00 51.41 106 ASN A O 1
ATOM 869 N N . TYR A 1 107 ? 0.373 11.305 7.003 1.00 58.62 107 TYR A N 1
ATOM 870 C CA . TYR A 1 107 ? 1.210 10.271 6.376 1.00 58.62 107 TYR A CA 1
ATOM 871 C C . TYR A 1 107 ? 0.473 8.941 6.098 1.00 58.62 107 TYR A C 1
ATOM 873 O O . TYR A 1 107 ? 1.066 7.868 6.155 1.00 58.62 107 TYR A O 1
ATOM 881 N N . THR A 1 108 ? -0.832 8.966 5.807 1.00 72.56 108 THR A N 1
ATOM 882 C CA . THR A 1 108 ? -1.628 7.738 5.583 1.00 72.56 108 THR A CA 1
ATOM 883 C C . THR A 1 108 ? -1.450 7.129 4.194 1.00 72.56 108 THR A C 1
ATOM 885 O O . THR A 1 108 ? -2.192 6.220 3.822 1.00 72.56 108 THR A O 1
ATOM 888 N N . GLY A 1 109 ? -0.501 7.635 3.409 1.00 84.06 109 GLY A N 1
ATOM 889 C CA . GLY A 1 109 ? -0.222 7.161 2.064 1.00 84.06 109 GLY A CA 1
ATOM 890 C C . GLY A 1 109 ? 1.233 6.757 1.882 1.00 84.06 109 GLY A C 1
ATOM 891 O O . GLY A 1 109 ? 2.101 7.141 2.661 1.00 84.06 109 GLY A O 1
ATOM 892 N N . LEU A 1 110 ? 1.476 5.964 0.848 1.00 89.94 110 LEU A N 1
ATOM 893 C CA . LEU A 1 110 ? 2.752 5.327 0.563 1.00 89.94 110 LEU A CA 1
ATOM 894 C C . LEU A 1 110 ? 3.049 5.448 -0.930 1.00 89.94 110 LEU A C 1
ATOM 896 O O . LEU A 1 110 ? 2.188 5.153 -1.765 1.00 89.94 110 LEU A O 1
ATOM 900 N N . TYR A 1 111 ? 4.265 5.862 -1.275 1.00 91.56 111 TYR A N 1
ATOM 901 C CA . TYR A 1 111 ? 4.716 5.831 -2.660 1.00 91.56 111 TYR A CA 1
ATOM 902 C C . TYR A 1 111 ? 5.074 4.406 -3.061 1.00 91.56 111 TYR A C 1
ATOM 904 O O . TYR A 1 111 ? 5.719 3.672 -2.315 1.00 91.56 111 TYR A O 1
ATOM 912 N N . ILE A 1 112 ? 4.658 4.002 -4.252 1.00 92.06 112 ILE A N 1
ATOM 913 C CA . ILE A 1 112 ? 4.934 2.676 -4.789 1.00 92.06 112 ILE A CA 1
ATOM 914 C C . ILE A 1 112 ? 5.569 2.847 -6.155 1.00 92.06 112 ILE A C 1
ATOM 916 O O . ILE A 1 112 ? 4.994 3.475 -7.042 1.00 92.06 112 ILE A O 1
ATOM 920 N N . ARG A 1 113 ? 6.761 2.281 -6.326 1.00 91.69 113 ARG A N 1
ATOM 921 C CA . ARG A 1 113 ? 7.516 2.369 -7.575 1.00 91.69 113 ARG A CA 1
ATOM 922 C C . ARG A 1 113 ? 7.792 0.977 -8.117 1.00 91.69 113 ARG A C 1
ATOM 924 O O . ARG A 1 113 ? 8.309 0.126 -7.399 1.00 91.69 113 ARG A O 1
ATOM 931 N N . GLY A 1 114 ? 7.474 0.752 -9.388 1.00 89.56 114 GLY A N 1
ATOM 932 C CA . GLY A 1 114 ? 7.877 -0.473 -10.076 1.00 89.56 114 GLY A CA 1
ATOM 933 C C . GLY A 1 114 ? 9.346 -0.389 -10.484 1.00 89.56 114 GLY A C 1
ATOM 934 O O . GLY A 1 114 ? 9.742 0.586 -11.124 1.00 89.56 114 GLY A O 1
ATOM 935 N N . TYR A 1 115 ? 10.154 -1.392 -10.143 1.00 88.19 115 TYR A N 1
ATOM 936 C CA . TYR A 1 115 ? 11.541 -1.481 -10.602 1.00 88.19 115 TYR A CA 1
ATOM 937 C C . TYR A 1 115 ? 11.776 -2.777 -11.369 1.00 88.19 115 TYR A C 1
ATOM 939 O O . TYR A 1 115 ? 11.637 -3.869 -10.828 1.00 88.19 115 TYR A O 1
ATOM 947 N N . CYS A 1 116 ? 12.171 -2.630 -12.630 1.00 84.25 116 CYS A N 1
ATOM 948 C CA . CYS A 1 116 ? 12.660 -3.714 -13.462 1.00 84.25 116 CYS A CA 1
ATOM 949 C C . CYS A 1 116 ? 14.183 -3.562 -13.538 1.00 84.25 116 CYS A C 1
ATOM 951 O O . CYS A 1 116 ? 14.638 -2.609 -14.177 1.00 84.25 116 CYS A O 1
ATOM 953 N N . PRO A 1 117 ? 14.988 -4.434 -12.909 1.00 75.12 117 PRO A N 1
ATOM 954 C CA . PRO A 1 117 ? 16.380 -4.540 -13.312 1.00 75.12 117 PRO A CA 1
ATOM 955 C C . PRO A 1 117 ? 16.379 -4.959 -14.787 1.00 75.12 117 PRO A C 1
ATOM 957 O O . PRO A 1 117 ? 15.758 -5.961 -15.145 1.00 75.12 117 PRO A O 1
ATOM 960 N N . LEU A 1 118 ? 16.977 -4.131 -15.646 1.00 62.09 118 LEU A N 1
ATOM 961 C CA . LEU A 1 118 ? 17.313 -4.534 -17.008 1.00 62.09 118 LEU A CA 1
ATOM 962 C C . LEU A 1 118 ? 18.119 -5.834 -16.888 1.00 62.09 118 LEU A C 1
ATOM 964 O O . LEU A 1 118 ? 19.096 -5.867 -16.138 1.00 62.09 118 LEU A O 1
ATOM 968 N N . VAL A 1 119 ? 17.635 -6.895 -17.532 1.00 45.34 119 VAL A N 1
ATOM 969 C CA . VAL A 1 119 ? 18.437 -8.098 -17.787 1.00 45.34 119 VAL A CA 1
ATOM 970 C C . VAL A 1 119 ? 19.506 -7.730 -18.803 1.00 45.34 119 VAL A C 1
ATOM 972 O O . VAL A 1 119 ? 19.142 -7.010 -19.762 1.00 45.34 119 VAL A O 1
#

Secondary structure (DSSP, 8-state):
----EEEEEEEES-B-GGG-BTTTEEEE-SSS-EEEEEEEPTT--HHHHTSEEEEEEEETTSSSEEEEEEEETTSPEEE---GGGTT-EEEEEEESS------TT---EEEEEE-----